Protein AF-A0A5K1AYF2-F1 (afdb_monomer_lite)

Secondary structure (DSSP, 8-state):
--HHHHHHHH-GGGGSHHHHHTT--

InterPro domains:
  IPR009856 Light regulated Lir1 [PF07207] (1-17)

Foldseek 3Di:
DQLVCCCVPPNDPSPDPVSSVVRDD

Radius of gyration: 7.62 Å; chains: 1; bounding box: 20×9×17 Å

Sequence (25 aa):
VFPDEACDDLGGEFCEAEYQKGGRR

pLDDT: mean 80.93, std 11.35, range [50.31, 91.12]

Structure (mmCIF, N/CA/C/O backbone):
data_AF-A0A5K1AYF2-F1
#
_entry.id   AF-A0A5K1AYF2-F1
#
loop_
_atom_site.group_PDB
_atom_site.id
_atom_site.type_symbol
_atom_site.label_atom_id
_atom_site.label_alt_id
_atom_site.label_comp_id
_atom_site.label_asym_id
_atom_site.label_entity_id
_atom_site.label_seq_id
_atom_site.pdbx_PDB_ins_code
_atom_site.Cartn_x
_atom_site.Cartn_y
_atom_site.Cartn_z
_atom_site.occupancy
_atom_site.B_iso_or_e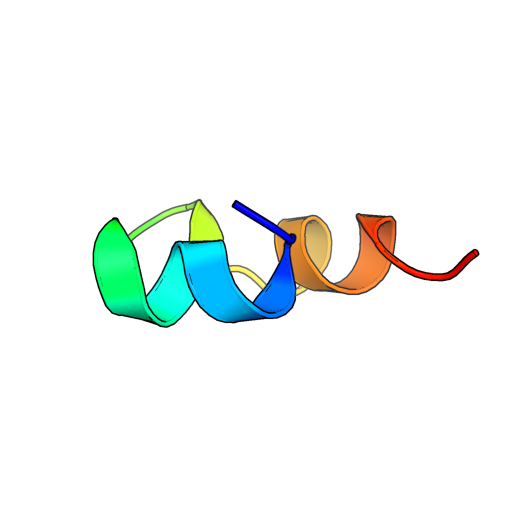quiv
_atom_site.auth_seq_id
_atom_site.auth_comp_id
_atom_site.auth_asym_id
_atom_site.auth_atom_id
_atom_site.pdbx_PDB_model_num
ATOM 1 N N . VAL A 1 1 ? -14.561 4.798 -11.255 1.00 61.78 1 VAL A N 1
ATOM 2 C CA . VAL A 1 1 ? -13.933 3.642 -10.596 1.00 61.78 1 VAL A CA 1
ATOM 3 C C . VAL A 1 1 ? -14.332 3.654 -9.141 1.00 61.78 1 VAL A C 1
ATOM 5 O O . VAL A 1 1 ? -14.095 4.646 -8.455 1.00 61.78 1 VAL A O 1
ATOM 8 N N . PHE A 1 2 ? -15.059 2.628 -8.711 1.00 73.75 2 PHE A N 1
ATOM 9 C CA . PHE A 1 2 ? -15.249 2.390 -7.283 1.00 73.75 2 PHE A CA 1
ATOM 10 C C . PHE A 1 2 ? -13.890 2.030 -6.662 1.00 73.75 2 PHE A C 1
ATOM 12 O O . PHE A 1 2 ? -13.027 1.551 -7.397 1.00 73.75 2 PHE A O 1
ATOM 19 N N . PRO A 1 3 ? -13.665 2.267 -5.358 1.00 78.62 3 PRO A N 1
ATOM 20 C CA . PRO A 1 3 ? -12.376 1.972 -4.730 1.00 78.62 3 PRO A CA 1
ATOM 21 C C . PRO A 1 3 ? -11.907 0.535 -4.992 1.00 78.62 3 PRO A C 1
ATOM 23 O O . PRO A 1 3 ? -10.772 0.357 -5.424 1.00 78.62 3 PRO A O 1
ATOM 26 N N . ASP A 1 4 ? -12.808 -0.447 -4.886 1.00 75.56 4 ASP A N 1
ATOM 27 C CA . ASP A 1 4 ? -12.518 -1.861 -5.171 1.00 75.56 4 ASP A CA 1
ATOM 28 C C . ASP A 1 4 ? -12.018 -2.098 -6.612 1.00 75.56 4 ASP A C 1
ATOM 30 O O . ASP A 1 4 ? -10.987 -2.733 -6.802 1.00 75.56 4 ASP A O 1
ATOM 34 N N . GLU A 1 5 ? -12.670 -1.517 -7.627 1.00 85.50 5 GLU A N 1
ATOM 35 C CA . GLU A 1 5 ? -12.245 -1.648 -9.037 1.00 85.50 5 GLU A CA 1
ATOM 36 C C . GLU A 1 5 ? -10.963 -0.863 -9.358 1.00 85.50 5 GLU A C 1
ATOM 38 O O . GLU A 1 5 ? -10.260 -1.173 -10.317 1.00 85.50 5 GLU A O 1
ATOM 43 N N . ALA A 1 6 ? -10.623 0.160 -8.567 1.00 89.38 6 ALA A N 1
ATOM 44 C CA . ALA A 1 6 ? -9.453 0.992 -8.836 1.00 89.38 6 ALA A CA 1
ATOM 45 C C . ALA A 1 6 ? -8.135 0.206 -8.716 1.00 89.38 6 ALA A C 1
ATOM 47 O O . ALA A 1 6 ? -7.173 0.519 -9.417 1.00 89.38 6 ALA A O 1
ATOM 48 N N . CYS A 1 7 ? -8.082 -0.823 -7.863 1.00 90.25 7 CYS A N 1
ATOM 49 C CA . CYS A 1 7 ? -6.916 -1.702 -7.795 1.00 90.25 7 CYS A CA 1
ATOM 50 C C . CYS A 1 7 ? -6.760 -2.538 -9.074 1.00 90.25 7 CYS A C 1
ATOM 52 O O . CYS A 1 7 ? -5.645 -2.634 -9.586 1.00 90.25 7 CYS A O 1
ATOM 54 N N . ASP A 1 8 ? -7.857 -3.077 -9.613 1.00 88.50 8 ASP A N 1
ATOM 55 C CA . ASP A 1 8 ? -7.838 -3.924 -10.812 1.00 88.50 8 ASP A CA 1
ATOM 56 C C . ASP A 1 8 ? -7.507 -3.131 -12.089 1.00 88.50 8 ASP A C 1
ATOM 58 O O . ASP A 1 8 ? -6.751 -3.610 -12.936 1.00 88.50 8 ASP A O 1
ATOM 62 N N . ASP A 1 9 ? -8.022 -1.902 -12.212 1.00 90.88 9 ASP A N 1
ATOM 63 C CA . ASP A 1 9 ? -7.830 -1.071 -13.408 1.00 90.88 9 ASP A CA 1
ATOM 64 C C . ASP A 1 9 ? -6.518 -0.265 -13.400 1.00 90.88 9 ASP 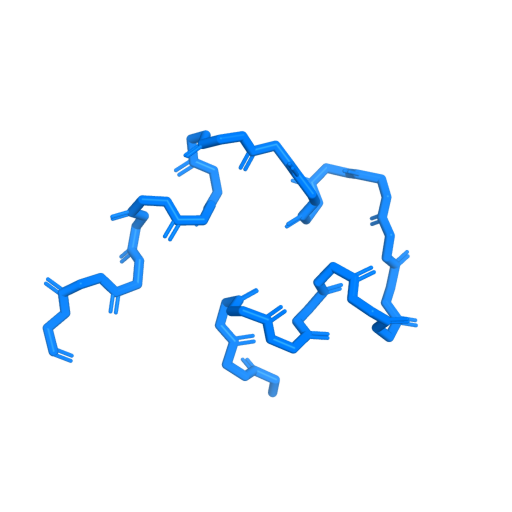A C 1
ATOM 66 O O . ASP A 1 9 ? -5.897 -0.075 -14.449 1.00 90.88 9 ASP A O 1
ATOM 70 N N . LEU A 1 10 ? -6.111 0.268 -12.240 1.00 91.12 10 LEU A N 1
ATOM 71 C CA . LEU A 1 10 ? -5.017 1.248 -12.133 1.00 91.12 10 LEU A CA 1
ATOM 72 C C . LEU A 1 10 ? -3.810 0.738 -11.332 1.00 91.12 10 LEU A C 1
ATOM 74 O O . LEU A 1 10 ? -2.684 1.157 -11.605 1.00 91.12 10 LEU A O 1
ATOM 78 N N . GLY A 1 11 ? -4.017 -0.170 -10.375 1.00 88.25 11 GLY A N 1
ATOM 79 C CA . GLY A 1 11 ? -2.955 -0.743 -9.545 1.00 88.25 11 GLY A CA 1
ATOM 80 C C . GLY A 1 11 ? -2.204 0.268 -8.662 1.00 88.25 11 GLY A C 1
ATOM 81 O O . GLY A 1 11 ? -2.54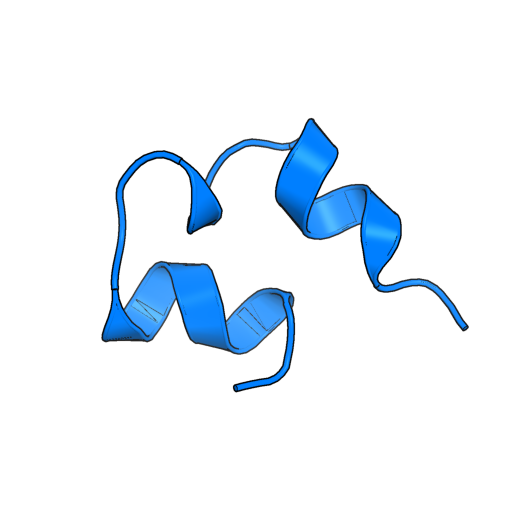6 1.441 -8.561 1.00 88.25 11 GLY A O 1
ATOM 82 N N . GLY A 1 12 ? -1.144 -0.177 -7.985 1.00 89.00 12 GLY A N 1
ATOM 83 C CA 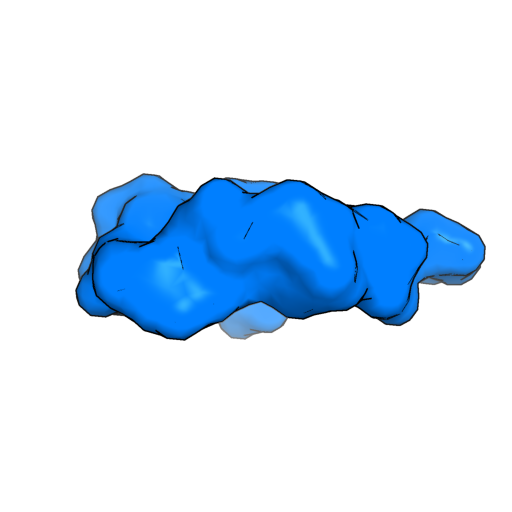. GLY A 1 12 ? -0.287 0.717 -7.191 1.00 89.00 12 GLY A CA 1
ATOM 84 C C . GLY A 1 12 ? -0.950 1.207 -5.900 1.00 89.00 12 GLY A C 1
ATOM 85 O O . GLY A 1 12 ? -1.443 0.387 -5.125 1.00 89.00 12 GLY A O 1
ATOM 86 N N . GLU A 1 13 ? -0.962 2.526 -5.661 1.00 89.44 13 GLU A N 1
ATOM 87 C CA . GLU A 1 13 ? -1.534 3.117 -4.432 1.00 89.44 13 GLU A CA 1
ATOM 88 C C . GLU A 1 13 ? -3.016 2.756 -4.243 1.00 89.44 13 GLU A C 1
ATOM 90 O O . GLU A 1 13 ? -3.516 2.670 -3.125 1.00 89.44 13 GLU A O 1
ATOM 95 N N . PHE A 1 14 ? -3.706 2.448 -5.344 1.00 89.00 14 PHE A N 1
ATOM 96 C CA . PHE A 1 14 ? -5.106 2.046 -5.346 1.00 89.00 14 PHE A CA 1
ATOM 97 C C . PHE A 1 14 ? -5.339 0.643 -4.772 1.00 89.00 14 PHE A C 1
ATOM 99 O O . PHE A 1 14 ? -6.451 0.325 -4.361 1.00 89.00 14 PHE A O 1
ATOM 106 N N . CYS A 1 15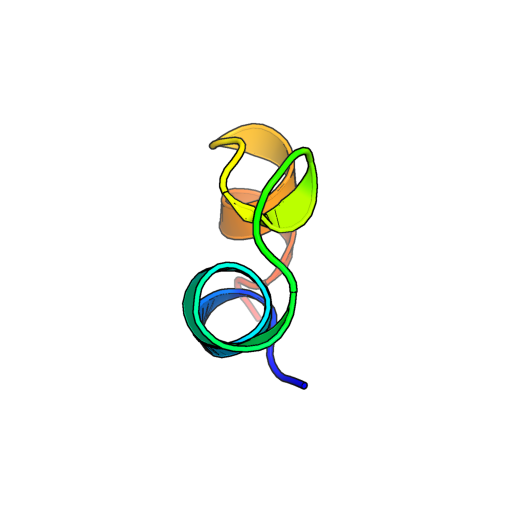 ? -4.305 -0.195 -4.683 1.00 89.56 15 CYS A N 1
ATOM 107 C CA . CYS A 1 15 ? -4.375 -1.493 -4.009 1.00 89.56 15 CYS A CA 1
ATOM 108 C C . CYS A 1 15 ? -4.027 -1.408 -2.516 1.00 89.56 15 CYS A C 1
ATOM 110 O O . CYS A 1 15 ? -4.107 -2.415 -1.808 1.00 89.56 15 CYS A O 1
ATOM 112 N N . GLU A 1 16 ? -3.622 -0.237 -2.015 1.00 89.94 16 GLU A N 1
ATOM 113 C CA . GLU A 1 16 ? -3.284 -0.097 -0.606 1.00 89.94 16 GLU A CA 1
ATOM 114 C C . GLU A 1 16 ? -4.527 -0.208 0.275 1.00 89.94 16 GLU A C 1
ATOM 116 O O . GLU A 1 16 ? -5.599 0.329 -0.012 1.00 89.94 16 GLU A O 1
ATOM 121 N N . ALA A 1 17 ? -4.363 -0.895 1.406 1.00 84.38 17 ALA A N 1
ATOM 122 C CA . ALA A 1 17 ? -5.458 -1.171 2.324 1.00 84.38 17 ALA A CA 1
ATOM 123 C C . ALA A 1 17 ? -6.128 0.112 2.846 1.00 84.38 17 ALA A C 1
ATOM 125 O O . ALA A 1 17 ? -7.316 0.095 3.148 1.00 84.38 17 ALA A O 1
ATOM 126 N N . GLU A 1 18 ? -5.391 1.217 2.952 1.00 85.19 18 GLU A N 1
ATOM 127 C CA . GLU A 1 18 ? -5.935 2.512 3.372 1.00 85.19 18 GLU A CA 1
ATOM 128 C C . GLU A 1 18 ? -6.826 3.139 2.294 1.00 85.19 18 GLU A C 1
ATOM 130 O O . GLU A 1 18 ? -7.906 3.641 2.612 1.00 85.19 18 GLU A O 1
ATOM 135 N N . TYR A 1 19 ? -6.430 3.030 1.021 1.00 85.88 19 TYR A N 1
ATOM 136 C CA . TYR A 1 19 ? -7.234 3.483 -0.112 1.00 85.88 19 TYR A CA 1
ATOM 137 C C . TYR A 1 19 ? -8.539 2.681 -0.217 1.00 85.88 19 TYR A C 1
ATOM 139 O O . TYR A 1 19 ? -9.626 3.249 -0.339 1.00 85.88 19 TYR A O 1
ATOM 147 N N . GLN A 1 20 ? -8.450 1.359 -0.053 1.00 82.38 20 GLN A N 1
ATOM 148 C CA . GLN A 1 20 ? -9.600 0.460 -0.165 1.00 82.38 20 GLN A CA 1
ATOM 149 C C . GLN A 1 20 ? -10.597 0.579 0.998 1.00 82.38 20 GLN A C 1
ATOM 151 O O . GLN A 1 20 ? -11.812 0.506 0.814 1.00 82.38 20 GLN A O 1
ATOM 156 N N . LYS A 1 21 ? -10.122 0.858 2.217 1.00 81.31 21 LYS A N 1
ATOM 157 C CA . LYS A 1 21 ? -10.995 1.074 3.387 1.00 81.31 21 LYS A CA 1
ATOM 158 C C . LYS A 1 21 ? -11.811 2.372 3.314 1.00 81.31 21 LYS A C 1
ATOM 160 O O . LYS A 1 21 ? -12.835 2.471 3.993 1.00 81.31 21 LYS A O 1
ATOM 165 N N . GLY A 1 22 ? -11.394 3.350 2.506 1.00 71.69 22 GLY A N 1
ATOM 166 C CA . GLY A 1 22 ? -12.070 4.645 2.349 1.00 71.69 22 GLY A CA 1
ATOM 167 C C . GLY A 1 22 ? -13.407 4.592 1.597 1.00 71.69 22 GLY A C 1
ATOM 168 O O . GLY A 1 22 ? -14.175 5.551 1.654 1.00 71.69 22 GLY A O 1
ATOM 169 N N . GLY A 1 23 ? -13.714 3.474 0.929 1.00 64.12 23 GLY A N 1
ATOM 170 C CA . GLY A 1 23 ? -14.920 3.288 0.114 1.00 64.12 23 GLY A CA 1
ATOM 171 C C . GLY A 1 23 ? -16.177 2.845 0.857 1.00 64.12 23 GLY A C 1
ATOM 172 O O . GLY A 1 23 ? -17.224 2.685 0.236 1.00 64.12 23 GLY A O 1
ATOM 173 N N . ARG A 1 24 ? -16.109 2.617 2.174 1.00 57.41 24 ARG A N 1
ATOM 174 C CA . ARG A 1 24 ? -17.231 2.035 2.921 1.00 57.41 24 ARG A CA 1
ATOM 175 C C . ARG A 1 24 ? -18.272 3.089 3.328 1.00 57.41 24 ARG A C 1
ATOM 177 O O . ARG A 1 24 ? -18.332 3.484 4.493 1.00 57.41 24 ARG A O 1
ATOM 184 N N . ARG A 1 25 ? -19.108 3.508 2.375 1.00 50.31 25 ARG A N 1
ATOM 185 C CA . ARG A 1 25 ? -20.496 3.953 2.589 1.00 50.31 25 ARG A CA 1
ATOM 186 C C . ARG A 1 25 ? -21.373 3.513 1.429 1.00 50.31 25 ARG A C 1
ATOM 188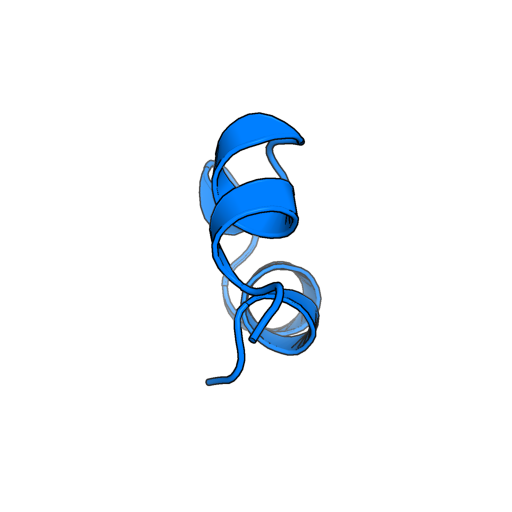 O O . ARG A 1 25 ? -21.010 3.838 0.282 1.00 50.31 25 ARG A O 1
#

Organism: NCBI:txid210225